Protein AF-A0A1V4DE18-F1 (afdb_monomer)

Nearest PDB structures (foldseek):
  4kqt-assembly1_A  TM=5.021E-01  e=3.949E+00  Caulobacter vibrioides CB15
  8hnp-assembly1_B  TM=5.494E-01  e=6.350E+00  Thermococcus onnurineus NA1

Solvent-accessible surface area (backbone atoms only — not comparable to full-atom values): 3654 Å² total; per-residue (Å²): 127,59,68,71,65,48,51,55,49,52,62,74,35,60,92,78,54,56,68,68,58,53,24,61,74,64,72,43,56,70,68,57,52,50,57,57,53,56,50,50,56,54,52,51,52,51,52,51,51,50,54,49,51,31,59,76,70,64,52,85,127

Secondary structure (DSSP, 8-state):
--HHHHHHHHHHTBTTB-HHHHHHHTT--HHHHHHHHHHHHHHHHHHHHHHHHHHHTT---

Mean predicted aligned error: 8.04 Å

Structure (mmCIF, N/CA/C/O backbone):
data_AF-A0A1V4DE18-F1
#
_entry.id   AF-A0A1V4DE18-F1
#
loop_
_atom_site.group_PDB
_atom_site.id
_atom_site.type_symbol
_atom_site.label_atom_id
_atom_site.label_alt_id
_atom_site.label_comp_id
_atom_site.label_asym_id
_atom_site.label_entity_id
_atom_site.label_seq_id
_atom_site.pdbx_PDB_ins_code
_atom_site.Cartn_x
_atom_site.Cartn_y
_atom_site.Cartn_z
_atom_site.occupancy
_atom_site.B_iso_or_equiv
_atom_site.auth_seq_id
_atom_site.auth_comp_id
_atom_site.auth_asym_id
_atom_site.auth_atom_id
_atom_site.pdbx_PDB_model_num
ATOM 1 N N . MET A 1 1 ? 11.755 7.235 -5.659 1.00 86.00 1 MET A N 1
ATOM 2 C CA . MET A 1 1 ? 10.282 7.263 -5.738 1.00 86.00 1 MET A CA 1
ATOM 3 C C . MET A 1 1 ? 9.728 7.440 -4.333 1.00 86.00 1 MET A C 1
ATOM 5 O O . MET A 1 1 ? 10.143 6.691 -3.456 1.00 86.00 1 MET A O 1
ATOM 9 N N . GLU A 1 2 ? 8.854 8.417 -4.100 1.00 89.12 2 GLU A N 1
ATOM 10 C CA . GLU A 1 2 ? 8.201 8.597 -2.794 1.00 89.12 2 GLU A CA 1
ATOM 11 C C . GLU A 1 2 ? 7.079 7.570 -2.592 1.00 89.12 2 GLU A C 1
ATOM 13 O O . GLU A 1 2 ? 6.326 7.286 -3.527 1.00 89.12 2 GLU A O 1
ATOM 18 N N . 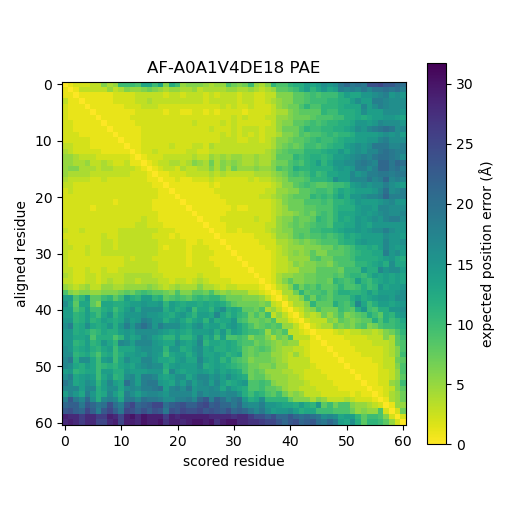LYS A 1 3 ? 6.961 7.028 -1.369 1.00 89.06 3 LYS A N 1
ATOM 19 C CA . LYS A 1 3 ? 5.991 5.974 -1.017 1.00 89.06 3 LYS A CA 1
ATOM 20 C C . LYS A 1 3 ? 4.560 6.379 -1.377 1.00 89.06 3 LYS A C 1
ATOM 22 O O . LYS A 1 3 ? 3.892 5.658 -2.109 1.00 89.06 3 LYS A O 1
ATOM 27 N N . GLU A 1 4 ? 4.095 7.525 -0.884 1.00 88.88 4 GLU A N 1
ATOM 28 C CA . GLU A 1 4 ? 2.695 7.944 -1.043 1.00 88.88 4 GLU A CA 1
ATOM 29 C C . GLU A 1 4 ? 2.312 8.181 -2.507 1.00 88.88 4 GLU A C 1
ATOM 31 O O . GLU A 1 4 ? 1.231 7.789 -2.941 1.00 88.88 4 GLU A O 1
ATOM 36 N N . LEU A 1 5 ? 3.211 8.786 -3.290 1.00 90.81 5 LEU A N 1
ATOM 37 C CA . LEU A 1 5 ? 3.003 9.000 -4.724 1.00 90.81 5 LEU A CA 1
ATOM 38 C C . LEU A 1 5 ? 2.958 7.675 -5.492 1.00 90.81 5 LEU A C 1
ATOM 40 O O . LEU A 1 5 ? 2.178 7.529 -6.435 1.00 90.81 5 LEU A O 1
ATOM 44 N N . PHE A 1 6 ? 3.771 6.699 -5.081 1.00 92.56 6 PHE A N 1
ATOM 45 C CA . PHE A 1 6 ? 3.772 5.369 -5.678 1.00 92.56 6 PHE A CA 1
ATOM 46 C C . PHE A 1 6 ? 2.478 4.619 -5.371 1.00 92.56 6 PHE A C 1
ATOM 48 O O . PHE A 1 6 ? 1.846 4.130 -6.301 1.00 92.56 6 PHE A O 1
ATOM 55 N N . ILE A 1 7 ? 2.043 4.591 -4.108 1.00 90.25 7 ILE A N 1
ATOM 56 C CA . ILE A 1 7 ? 0.795 3.928 -3.701 1.00 90.25 7 ILE A CA 1
ATOM 57 C C . ILE A 1 7 ? -0.402 4.542 -4.429 1.00 90.25 7 ILE A C 1
ATOM 59 O O . ILE A 1 7 ? -1.147 3.818 -5.082 1.00 90.25 7 ILE A O 1
ATOM 63 N N . LYS A 1 8 ? -0.518 5.879 -4.449 1.00 91.44 8 LYS A N 1
ATOM 64 C CA . LYS A 1 8 ? -1.577 6.576 -5.205 1.00 91.44 8 LYS A CA 1
ATOM 65 C C . LYS A 1 8 ? -1.578 6.202 -6.685 1.00 91.44 8 LYS A C 1
ATOM 67 O O . LYS A 1 8 ? -2.643 6.057 -7.284 1.00 91.44 8 LYS A O 1
ATOM 72 N N . SER A 1 9 ? -0.398 6.034 -7.280 1.00 90.75 9 SER A N 1
ATOM 73 C CA . SER A 1 9 ? -0.278 5.583 -8.669 1.00 90.75 9 SER A CA 1
ATOM 74 C C . SER A 1 9 ? -0.744 4.133 -8.823 1.00 90.75 9 SER A C 1
ATOM 76 O O . SER A 1 9 ? -1.551 3.850 -9.702 1.00 90.75 9 SER A O 1
ATOM 78 N N . VAL A 1 10 ? -0.298 3.219 -7.957 1.00 90.69 10 VAL A N 1
ATOM 79 C CA . VAL A 1 10 ? -0.725 1.809 -7.970 1.00 90.69 10 VAL A CA 1
ATOM 80 C C . VAL A 1 10 ? -2.241 1.681 -7.844 1.00 90.69 10 VAL A C 1
ATOM 82 O O . VAL A 1 10 ? -2.851 0.949 -8.625 1.00 90.69 10 VAL A O 1
ATOM 85 N N . ASP A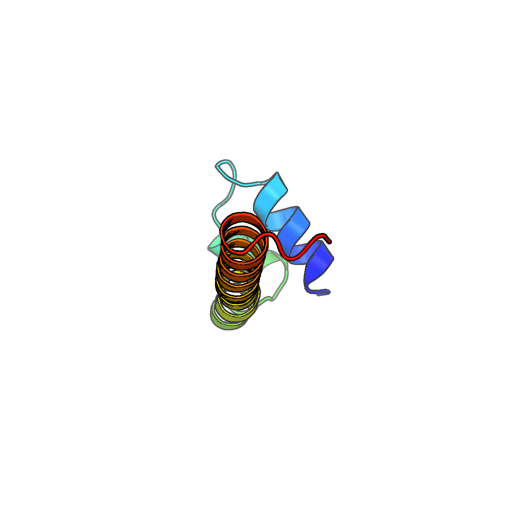 1 11 ? -2.855 2.443 -6.942 1.00 90.00 11 ASP A N 1
ATOM 86 C CA . ASP A 1 11 ? -4.306 2.465 -6.770 1.00 90.00 11 ASP A CA 1
ATOM 87 C C . ASP A 1 11 ? -5.031 3.031 -7.995 1.00 90.00 11 ASP A C 1
ATOM 89 O O . ASP A 1 11 ? -6.026 2.459 -8.440 1.00 90.00 11 ASP A O 1
ATOM 93 N N . SER A 1 12 ? -4.506 4.105 -8.595 1.00 93.56 12 SER A N 1
ATOM 94 C CA 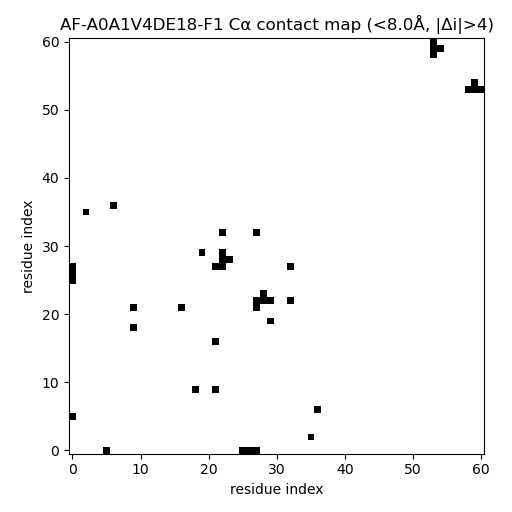. SER A 1 12 ? -5.105 4.736 -9.782 1.00 93.56 12 SER A CA 1
ATOM 95 C C . SER A 1 12 ? -5.103 3.826 -11.015 1.00 93.56 12 SER A C 1
ATOM 97 O O . SER A 1 12 ? -5.983 3.938 -11.864 1.00 93.56 12 SER A O 1
ATOM 99 N N . TYR A 1 13 ? -4.130 2.917 -11.119 1.00 92.69 13 TYR A N 1
ATOM 100 C CA . TYR A 1 13 ? -3.995 1.974 -12.236 1.00 92.69 13 TYR A CA 1
ATOM 101 C C . TYR A 1 13 ? -4.491 0.558 -11.910 1.00 92.69 13 TYR A C 1
ATOM 103 O O . TYR A 1 13 ? -4.288 -0.372 -12.702 1.00 92.69 13 TYR A O 1
ATOM 111 N N . LYS A 1 14 ? -5.154 0.370 -10.764 1.00 86.75 14 LYS A N 1
ATOM 112 C CA . LYS A 1 14 ? -5.665 -0.930 -10.328 1.00 86.75 14 LYS A CA 1
ATOM 113 C C . LYS A 1 14 ? -6.655 -1.493 -11.351 1.00 86.75 14 LYS A C 1
ATOM 115 O O . LYS A 1 14 ? -7.655 -0.869 -11.685 1.00 86.75 14 LYS A O 1
ATOM 120 N N . GLY A 1 15 ? -6.366 -2.691 -11.856 1.00 86.88 15 GLY A N 1
ATOM 121 C CA . GLY A 1 15 ? -7.171 -3.352 -12.892 1.00 86.88 15 GLY A CA 1
ATOM 122 C C . GLY A 1 15 ? -6.811 -2.970 -14.333 1.00 86.88 15 GLY A C 1
ATOM 123 O O . GLY A 1 15 ? -7.283 -3.632 -15.251 1.00 86.88 15 GLY A O 1
ATOM 124 N N . VAL A 1 16 ? -5.944 -1.971 -14.539 1.00 94.56 16 VAL A N 1
ATOM 125 C CA . VAL A 1 16 ? -5.412 -1.593 -15.861 1.00 94.56 16 VAL A CA 1
ATOM 126 C C . VAL A 1 16 ? -3.988 -2.113 -16.042 1.00 94.56 16 VAL A C 1
ATOM 128 O O . VAL A 1 16 ? -3.673 -2.729 -17.057 1.00 94.56 16 VAL A O 1
ATOM 131 N N . LEU A 1 17 ? -3.124 -1.898 -15.045 1.00 92.25 17 LEU A N 1
ATOM 132 C CA . LEU A 1 17 ? -1.732 -2.351 -15.046 1.00 92.25 17 LEU A CA 1
ATOM 133 C C . LEU A 1 17 ? -1.456 -3.257 -13.847 1.00 92.25 17 LEU A C 1
ATOM 135 O O . LEU A 1 17 ? -2.039 -3.109 -12.773 1.00 92.25 17 LEU A O 1
ATOM 139 N N . SER A 1 18 ? -0.530 -4.2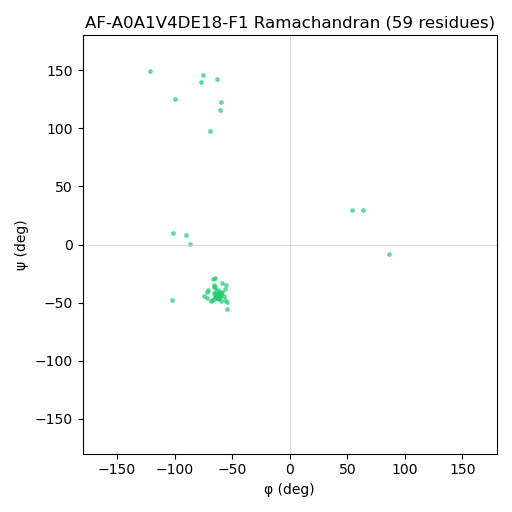01 -14.022 1.00 93.19 18 SER A N 1
ATOM 140 C CA . SER A 1 18 ? -0.054 -5.015 -12.906 1.00 93.19 18 SER A CA 1
ATOM 141 C C . SER A 1 18 ? 0.893 -4.206 -12.018 1.00 93.19 18 SER A C 1
ATOM 143 O O . SER A 1 18 ? 1.696 -3.405 -12.504 1.00 93.19 18 SER A O 1
ATOM 145 N N . VAL A 1 19 ? 0.867 -4.473 -10.710 1.00 91.88 19 VAL A N 1
ATOM 146 C CA . VAL A 1 19 ? 1.785 -3.827 -9.756 1.00 91.88 19 VAL A CA 1
ATOM 147 C C . VAL A 1 19 ? 3.246 -4.109 -10.123 1.00 91.88 19 VAL A C 1
ATOM 149 O O . VAL A 1 19 ? 4.098 -3.243 -9.976 1.00 91.88 19 VAL A O 1
ATOM 152 N N . THR A 1 20 ? 3.548 -5.281 -10.690 1.00 94.06 20 THR A N 1
ATOM 153 C CA . THR A 1 20 ? 4.891 -5.607 -11.197 1.00 94.06 20 THR A CA 1
ATOM 154 C C . THR A 1 20 ? 5.344 -4.668 -12.313 1.00 94.06 20 THR A C 1
ATOM 156 O O . THR A 1 20 ? 6.496 -4.242 -12.310 1.00 94.06 20 THR A O 1
ATOM 159 N N . CYS A 1 21 ? 4.451 -4.313 -13.241 1.00 94.62 21 CYS A N 1
ATOM 160 C CA . CYS A 1 21 ? 4.759 -3.368 -14.312 1.00 94.62 21 CYS A CA 1
ATOM 161 C C . CYS A 1 21 ? 5.081 -1.978 -13.746 1.00 94.62 21 CYS A C 1
ATOM 163 O O . CYS A 1 21 ? 6.095 -1.385 -14.106 1.00 94.62 21 CYS A O 1
ATOM 165 N N . LEU A 1 22 ? 4.278 -1.509 -12.788 1.00 93.75 22 LEU A N 1
ATOM 166 C CA . LEU A 1 22 ? 4.500 -0.229 -12.112 1.00 93.75 22 LEU A CA 1
ATOM 167 C C . LEU A 1 22 ? 5.796 -0.233 -11.290 1.00 93.75 22 LEU A C 1
ATOM 169 O O . LEU A 1 22 ? 6.578 0.710 -11.372 1.00 93.75 22 LEU A O 1
ATOM 173 N N . CYS A 1 23 ? 6.074 -1.312 -10.558 1.00 94.94 23 CYS A N 1
ATOM 174 C CA . CYS A 1 23 ? 7.336 -1.508 -9.848 1.00 94.94 23 CYS A CA 1
ATOM 175 C C . CYS A 1 23 ? 8.540 -1.374 -10.790 1.00 94.94 23 CYS A C 1
ATOM 177 O O . CYS A 1 23 ? 9.459 -0.612 -10.499 1.00 94.94 23 CYS A O 1
ATOM 179 N N . HIS A 1 24 ? 8.523 -2.053 -11.941 1.00 95.25 24 HIS A N 1
ATOM 180 C CA . HIS A 1 24 ? 9.593 -1.929 -12.932 1.00 95.25 24 HIS A CA 1
ATOM 181 C C . HIS A 1 24 ? 9.707 -0.510 -13.496 1.00 95.25 24 HIS A C 1
ATOM 183 O O . HIS A 1 24 ? 10.813 0.019 -13.557 1.00 95.25 24 HIS A O 1
ATOM 189 N N . TYR A 1 25 ? 8.587 0.120 -13.858 1.00 94.50 25 TYR A N 1
ATOM 190 C CA . TYR A 1 25 ? 8.574 1.468 -14.429 1.00 94.50 25 TYR A CA 1
ATOM 191 C C . TYR A 1 25 ? 9.174 2.516 -13.480 1.00 94.50 25 TYR A C 1
ATOM 193 O O . TYR A 1 25 ? 9.994 3.333 -13.888 1.00 94.50 25 TYR A O 1
ATOM 201 N N . PHE A 1 26 ? 8.811 2.466 -12.197 1.00 93.50 26 PHE A N 1
ATOM 202 C CA . PHE A 1 26 ? 9.295 3.412 -11.189 1.00 93.50 26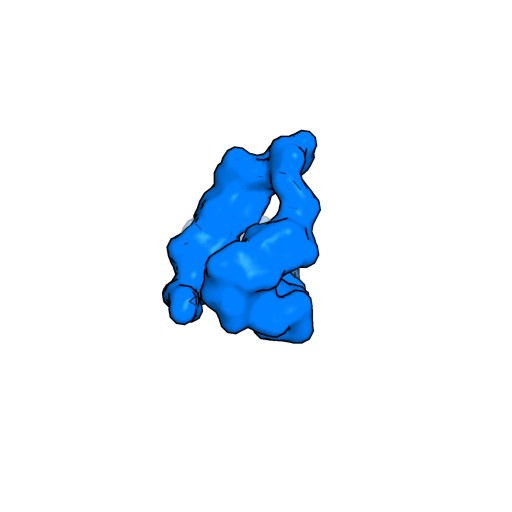 PHE A CA 1
ATOM 203 C C . PHE A 1 26 ? 10.636 3.013 -10.549 1.00 93.50 26 PHE A C 1
ATOM 205 O O . PHE A 1 26 ? 11.113 3.715 -9.653 1.00 93.50 26 PHE A O 1
ATOM 212 N N . GLY A 1 27 ? 11.239 1.890 -10.959 1.00 94.56 27 GLY A N 1
ATOM 213 C CA . GLY A 1 27 ? 12.468 1.371 -10.351 1.00 94.56 27 GLY A CA 1
ATOM 214 C C . GLY A 1 27 ? 12.295 0.962 -8.883 1.00 94.56 27 GLY A C 1
ATOM 215 O O . GLY A 1 27 ? 13.228 1.063 -8.089 1.00 94.56 27 GLY A O 1
ATOM 216 N N . VAL A 1 28 ? 11.092 0.534 -8.500 1.00 94.75 28 VAL A N 1
ATOM 217 C CA . VAL A 1 28 ? 10.747 0.108 -7.140 1.00 94.75 28 VAL A CA 1
ATOM 218 C C . VAL A 1 28 ? 10.779 -1.415 -7.072 1.00 94.75 28 VAL A C 1
ATOM 220 O O . VAL A 1 28 ? 10.085 -2.099 -7.822 1.00 94.75 28 VAL A O 1
ATOM 223 N N . ALA A 1 29 ? 11.554 -1.972 -6.143 1.00 94.69 29 ALA A N 1
ATOM 224 C CA . ALA A 1 29 ? 11.557 -3.414 -5.915 1.00 94.69 29 ALA A CA 1
ATOM 225 C C . ALA A 1 29 ? 10.179 -3.903 -5.428 1.00 94.69 29 ALA A C 1
ATOM 227 O O . ALA A 1 29 ? 9.538 -3.260 -4.595 1.00 94.69 29 ALA A O 1
ATOM 228 N N . ARG A 1 30 ? 9.746 -5.090 -5.880 1.00 92.81 30 ARG A N 1
ATOM 229 C CA . ARG A 1 30 ? 8.484 -5.720 -5.431 1.00 92.81 30 ARG A CA 1
ATOM 230 C C . ARG A 1 30 ? 8.405 -5.880 -3.910 1.00 92.81 30 ARG A C 1
ATOM 232 O O . ARG A 1 30 ? 7.330 -5.749 -3.337 1.00 92.81 30 ARG A O 1
ATOM 239 N N . SER A 1 31 ? 9.534 -6.156 -3.259 1.00 93.62 31 SER A N 1
ATOM 240 C CA . SER A 1 31 ? 9.628 -6.261 -1.799 1.00 93.62 31 SER A CA 1
ATOM 241 C C . SER A 1 31 ? 9.341 -4.931 -1.101 1.00 93.62 31 SER A C 1
ATOM 243 O O . SER A 1 31 ? 8.703 -4.917 -0.052 1.00 93.62 31 SER A O 1
ATOM 245 N N . THR A 1 32 ? 9.769 -3.816 -1.693 1.00 92.12 32 THR A N 1
ATOM 246 C CA . THR A 1 32 ? 9.510 -2.471 -1.177 1.00 92.12 32 THR A CA 1
ATOM 247 C C . THR A 1 32 ? 8.021 -2.139 -1.236 1.00 92.12 32 THR A C 1
ATOM 249 O O . THR A 1 32 ? 7.463 -1.732 -0.221 1.00 92.12 32 THR A O 1
ATOM 252 N N . ASP A 1 33 ? 7.361 -2.399 -2.372 1.00 91.12 33 ASP A N 1
ATOM 253 C CA . ASP A 1 33 ? 5.899 -2.267 -2.507 1.00 91.12 33 ASP A CA 1
ATOM 254 C C . ASP A 1 33 ? 5.146 -3.115 -1.469 1.00 91.12 33 ASP A C 1
ATOM 256 O O . ASP A 1 33 ? 4.275 -2.615 -0.758 1.00 91.12 33 ASP A O 1
ATOM 260 N N . 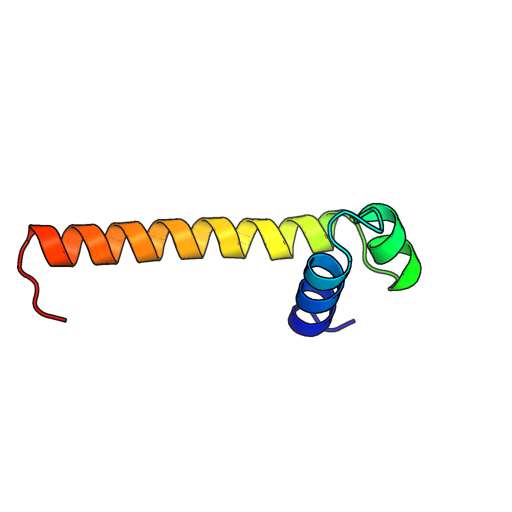TYR A 1 34 ? 5.536 -4.383 -1.312 1.00 89.38 34 TYR A N 1
ATOM 261 C CA . TYR A 1 34 ? 4.931 -5.277 -0.326 1.00 89.38 34 TYR A CA 1
ATOM 262 C C . TYR A 1 34 ? 5.075 -4.751 1.111 1.00 89.38 34 TYR A C 1
ATOM 264 O O . TYR A 1 34 ? 4.133 -4.805 1.897 1.00 89.38 34 TYR A O 1
ATOM 272 N N . CYS A 1 35 ? 6.245 -4.218 1.471 1.00 88.56 35 CYS A N 1
ATOM 273 C CA . CYS A 1 35 ? 6.469 -3.617 2.785 1.00 88.56 35 CYS A CA 1
ATOM 274 C C . CYS A 1 35 ? 5.632 -2.353 3.011 1.00 88.56 35 CYS A C 1
ATOM 276 O O . CYS A 1 35 ? 5.225 -2.088 4.143 1.00 88.56 35 CYS A O 1
ATOM 278 N N . TRP A 1 36 ? 5.408 -1.560 1.965 1.00 88.69 36 TRP A N 1
ATOM 279 C CA . TRP A 1 36 ? 4.627 -0.330 2.041 1.00 88.69 36 TRP A CA 1
ATOM 280 C C . TRP A 1 36 ? 3.136 -0.599 2.208 1.00 88.69 36 TRP A C 1
ATOM 282 O O . TRP A 1 36 ? 2.526 -0.008 3.095 1.00 88.69 36 TRP A O 1
ATOM 292 N N . THR A 1 37 ? 2.595 -1.528 1.425 1.00 80.75 37 THR A N 1
ATOM 293 C CA . THR A 1 37 ? 1.169 -1.888 1.425 1.00 80.75 37 THR A CA 1
ATOM 294 C C . THR A 1 37 ? 0.778 -2.710 2.654 1.00 80.75 37 THR A C 1
ATOM 296 O O . THR A 1 37 ? -0.194 -2.401 3.334 1.00 80.75 37 THR A O 1
ATOM 299 N N . LYS A 1 38 ? 1.585 -3.709 3.038 1.00 77.00 38 LYS A N 1
ATOM 300 C CA . LYS A 1 38 ? 1.268 -4.582 4.181 1.00 77.00 38 LYS A CA 1
ATOM 301 C C . LYS A 1 38 ? 1.283 -3.860 5.532 1.00 77.00 38 LYS A C 1
ATOM 303 O O . LYS A 1 38 ? 0.597 -4.286 6.458 1.00 77.00 38 LYS A O 1
ATOM 308 N N . LYS A 1 39 ? 2.098 -2.810 5.685 1.00 64.94 39 LYS A N 1
ATOM 309 C CA . LYS A 1 39 ? 2.122 -2.018 6.926 1.00 64.94 39 LYS A CA 1
ATOM 310 C C . LYS A 1 39 ? 0.857 -1.182 7.091 1.00 64.94 39 LYS A C 1
ATOM 312 O O . LYS A 1 39 ? 0.346 -1.130 8.204 1.00 64.94 39 LYS A O 1
ATOM 317 N N . GLU A 1 40 ? 0.347 -0.605 6.005 1.00 64.62 40 GLU A N 1
ATOM 318 C CA . GLU A 1 40 ? -0.904 0.161 6.029 1.00 64.62 40 GLU A CA 1
ATOM 319 C C . GLU A 1 40 ? -2.092 -0.729 6.394 1.00 64.62 40 GLU A C 1
ATOM 321 O O . GLU A 1 40 ? -2.821 -0.395 7.321 1.00 64.62 40 GLU A O 1
ATOM 326 N N . ASP A 1 41 ? -2.209 -1.922 5.800 1.00 64.88 41 ASP A N 1
ATOM 327 C CA . ASP A 1 41 ? -3.298 -2.852 6.135 1.00 64.88 41 ASP A CA 1
ATOM 328 C C . ASP A 1 41 ? -3.312 -3.238 7.627 1.00 64.88 41 ASP A C 1
ATOM 330 O O . ASP A 1 41 ? -4.368 -3.316 8.259 1.00 64.88 41 ASP A O 1
ATOM 334 N N . ILE A 1 42 ? -2.137 -3.483 8.222 1.00 67.12 42 ILE A N 1
ATOM 335 C CA . ILE A 1 42 ? -2.032 -3.879 9.635 1.00 67.12 42 ILE A CA 1
ATOM 336 C C . ILE A 1 42 ? -2.345 -2.705 10.573 1.00 67.12 42 ILE A C 1
ATOM 338 O O . ILE A 1 42 ? -3.005 -2.911 11.596 1.00 67.12 42 ILE A O 1
ATOM 342 N N . GLU A 1 43 ? -1.866 -1.498 10.265 1.00 69.31 43 GLU A N 1
ATOM 343 C CA . GLU A 1 43 ? -2.167 -0.298 11.056 1.00 69.31 43 GLU A CA 1
ATOM 344 C C . GLU A 1 43 ? -3.661 0.043 10.991 1.00 69.31 43 GLU A C 1
ATOM 346 O O . GLU A 1 43 ? -4.283 0.224 12.041 1.00 69.31 43 GLU A O 1
ATOM 351 N N . ASP A 1 44 ? -4.272 -0.012 9.806 1.00 73.69 44 ASP A N 1
ATOM 352 C CA . ASP A 1 44 ? -5.699 0.254 9.608 1.00 73.69 44 ASP A CA 1
ATOM 353 C C . ASP A 1 44 ? -6.599 -0.738 10.351 1.00 73.69 44 ASP A C 1
ATOM 355 O O . ASP A 1 44 ? -7.590 -0.343 10.973 1.00 73.69 44 ASP A O 1
ATOM 359 N N . ILE A 1 45 ? -6.263 -2.033 10.328 1.00 77.19 45 ILE A N 1
ATOM 360 C CA . ILE A 1 45 ? -7.023 -3.054 11.063 1.00 77.19 45 ILE A CA 1
ATOM 361 C C . ILE A 1 45 ? -6.943 -2.798 12.570 1.00 77.19 45 ILE A C 1
ATOM 363 O O . ILE A 1 45 ? -7.963 -2.853 13.262 1.00 77.19 45 ILE A O 1
ATOM 367 N N . ARG A 1 46 ? -5.749 -2.491 13.090 1.00 79.19 46 ARG A N 1
ATO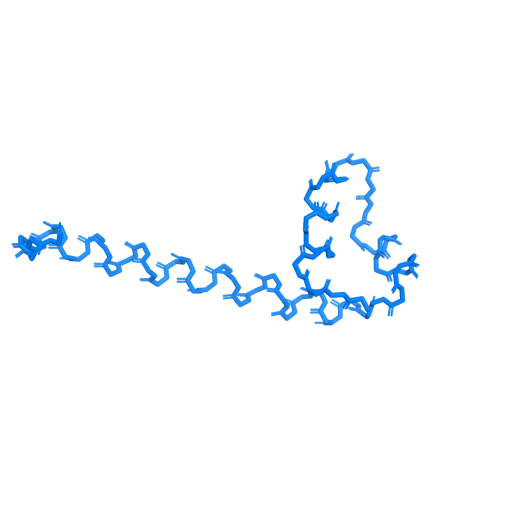M 368 C CA . ARG A 1 46 ? -5.555 -2.217 14.521 1.00 79.19 46 ARG A CA 1
ATOM 369 C C . ARG A 1 46 ? -6.311 -0.970 14.961 1.00 79.19 46 ARG A C 1
ATOM 371 O O . ARG A 1 46 ? -6.982 -1.016 15.987 1.00 79.19 46 ARG A O 1
ATOM 378 N N . ILE A 1 47 ? -6.250 0.112 14.185 1.00 81.94 47 ILE A N 1
ATOM 379 C CA . ILE A 1 47 ? -6.972 1.354 14.487 1.00 81.94 47 ILE A CA 1
ATOM 380 C C . ILE A 1 47 ? -8.482 1.102 14.500 1.00 81.94 47 ILE A C 1
ATOM 382 O O . ILE A 1 47 ? -9.151 1.491 15.456 1.00 81.94 47 ILE A O 1
ATOM 386 N N . LYS A 1 48 ? -9.019 0.383 13.505 1.00 83.94 48 LYS A N 1
ATOM 387 C CA . LYS A 1 48 ? -10.445 0.015 13.466 1.00 83.94 48 LYS A CA 1
ATOM 388 C C . LYS A 1 48 ? -10.859 -0.837 14.665 1.00 83.94 48 LYS A C 1
ATOM 390 O O . LYS A 1 48 ? -11.910 -0.586 15.249 1.00 83.94 48 LYS A O 1
ATOM 395 N N . MET A 1 49 ? -10.036 -1.807 15.067 1.00 85.44 49 MET A N 1
ATOM 396 C CA . MET A 1 49 ? -10.283 -2.611 16.270 1.00 85.44 49 MET A CA 1
ATOM 397 C C . MET A 1 49 ? -10.296 -1.755 17.538 1.00 85.44 49 MET A C 1
ATOM 399 O O . MET A 1 49 ? -11.192 -1.907 18.362 1.00 85.44 49 MET A O 1
ATOM 403 N N . ILE A 1 50 ? -9.345 -0.830 17.686 1.00 86.81 50 ILE A N 1
ATOM 404 C CA . ILE A 1 50 ? -9.296 0.089 18.829 1.00 86.81 50 ILE A CA 1
ATOM 405 C C . ILE A 1 50 ? -10.541 0.983 18.851 1.00 86.81 50 ILE A C 1
ATOM 407 O O . ILE A 1 50 ? -11.187 1.093 19.887 1.00 86.81 50 ILE A O 1
ATOM 411 N N . GLN A 1 51 ? -10.928 1.573 17.717 1.00 86.00 51 GLN A N 1
ATOM 412 C CA . GLN A 1 51 ? -12.140 2.395 17.612 1.00 86.00 51 GLN A CA 1
ATOM 413 C C . GLN A 1 51 ? -13.402 1.605 17.975 1.00 86.00 51 GLN A C 1
ATOM 415 O O . GLN A 1 51 ? -14.259 2.107 18.704 1.00 86.00 51 GLN A O 1
ATOM 420 N N . GLN A 1 52 ? -13.503 0.360 17.505 1.00 86.69 52 GLN A N 1
ATOM 421 C CA . GLN A 1 52 ? -14.608 -0.534 17.834 1.00 86.69 52 GLN A CA 1
ATOM 422 C C . GLN A 1 52 ? -14.648 -0.839 19.340 1.00 86.69 52 GLN A C 1
ATOM 424 O O . GLN A 1 52 ? -15.701 -0.693 19.958 1.00 86.69 52 GLN A O 1
ATOM 429 N N . LEU A 1 53 ? -13.505 -1.166 19.951 1.00 89.75 53 LEU A N 1
ATOM 430 C CA . LEU A 1 53 ? -13.393 -1.397 21.394 1.00 89.75 53 LEU A CA 1
ATOM 431 C C . LEU A 1 53 ? -13.749 -0.148 22.210 1.00 89.75 53 LEU A C 1
ATOM 433 O O . LEU A 1 53 ? -14.457 -0.257 23.212 1.00 89.75 53 LEU A O 1
ATOM 437 N N . CYS A 1 54 ? -13.315 1.041 21.782 1.00 88.69 54 CYS A N 1
ATOM 438 C CA . CYS A 1 54 ? -13.689 2.302 22.422 1.00 88.69 54 CYS A CA 1
ATOM 439 C C . CYS A 1 54 ? -15.208 2.514 22.385 1.00 88.69 54 CYS A C 1
ATOM 441 O O . CYS A 1 54 ? -15.814 2.824 23.411 1.00 88.69 54 CYS A O 1
ATOM 443 N N . LYS A 1 55 ? -15.835 2.266 21.228 1.00 85.75 55 LYS A N 1
ATOM 444 C CA . LYS A 1 55 ? -17.286 2.378 21.042 1.00 85.75 55 LYS A CA 1
ATOM 445 C C . LYS A 1 55 ? -18.061 1.389 21.919 1.00 85.75 55 LYS A C 1
ATOM 447 O O . LYS A 1 55 ? -19.027 1.786 22.568 1.00 85.75 55 LYS A O 1
ATOM 452 N N . GLU A 1 56 ? -17.638 0.126 21.962 1.00 89.25 56 GLU A N 1
ATOM 453 C CA . GLU A 1 56 ? -18.260 -0.928 22.779 1.00 89.25 56 GLU A CA 1
ATOM 454 C C . GLU A 1 56 ? -18.193 -0.618 24.277 1.00 89.25 56 GLU A C 1
ATOM 456 O O . GLU A 1 56 ? -19.166 -0.815 25.002 1.00 89.25 56 GLU A O 1
ATOM 461 N N . ASN A 1 57 ? -17.069 -0.065 24.732 1.00 89.31 57 ASN A N 1
ATOM 462 C CA . ASN A 1 57 ? -16.843 0.256 26.139 1.00 89.31 57 ASN A CA 1
ATOM 463 C C . ASN A 1 57 ? -17.289 1.679 26.523 1.00 89.31 57 ASN A C 1
ATOM 465 O O . ASN A 1 57 ? -17.041 2.113 27.646 1.00 89.31 57 ASN A O 1
ATOM 469 N N . LYS A 1 58 ? -17.969 2.405 25.620 1.00 82.56 58 LYS A N 1
ATOM 470 C CA . LYS A 1 58 ? -18.411 3.800 25.816 1.00 82.56 58 LYS A CA 1
ATOM 471 C C . LYS A 1 58 ? -17.273 4.747 26.218 1.00 82.56 58 LYS A C 1
ATOM 473 O O . LYS A 1 58 ? -17.513 5.750 26.891 1.00 82.56 58 LYS A O 1
ATOM 478 N N . PHE A 1 59 ? -16.047 4.456 25.787 1.00 75.94 59 PHE A N 1
ATOM 479 C CA . PHE A 1 59 ? -14.984 5.449 25.792 1.00 75.94 59 PHE A CA 1
ATOM 480 C C . PHE A 1 59 ? -15.357 6.474 24.720 1.00 75.94 59 PHE A C 1
ATOM 482 O O . PHE A 1 59 ? -15.204 6.227 23.526 1.00 75.94 59 PHE A O 1
ATOM 489 N N . ILE A 1 60 ? -15.965 7.575 25.160 1.00 61.31 60 ILE A N 1
ATOM 4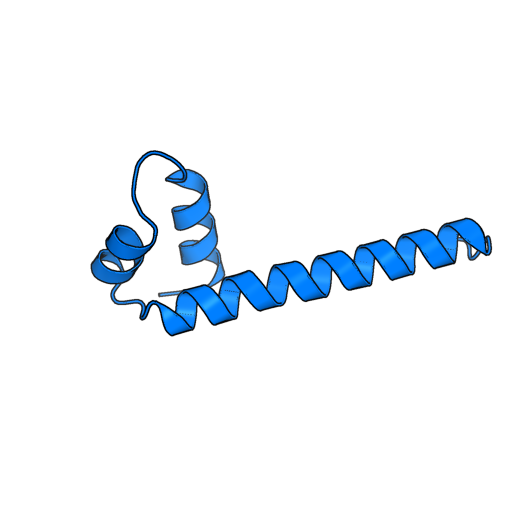90 C CA . ILE A 1 60 ? -16.307 8.714 24.310 1.00 61.31 60 ILE A CA 1
ATOM 491 C C . ILE A 1 60 ? -14.987 9.237 23.731 1.00 61.31 60 ILE A C 1
ATOM 493 O O .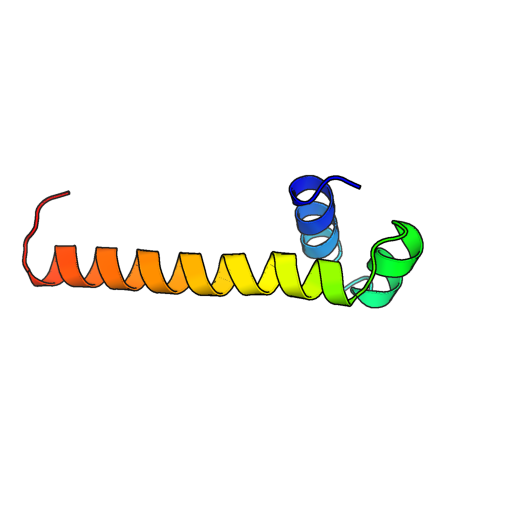 ILE A 1 60 ? -14.117 9.665 24.490 1.00 61.31 60 ILE A O 1
ATOM 497 N N . ALA A 1 61 ? -14.841 9.147 22.411 1.00 54.72 61 ALA A N 1
ATOM 498 C CA . ALA A 1 61 ? -13.835 9.858 21.631 1.00 54.72 61 ALA A CA 1
ATOM 499 C C . ALA A 1 61 ? -14.543 10.954 20.834 1.00 54.72 61 ALA A C 1
ATOM 501 O O . ALA A 1 61 ? -15.641 10.654 20.304 1.00 54.72 61 ALA A O 1
#

Radius of gyration: 16.03 Å; Cα contacts (8 Å, |Δi|>4): 21; chains: 1; bounding box: 31×16×42 Å

Organism: NCBI:txid1768210

Foldseek 3Di:
DDLVVLVVVCVVCVPPDDNVVSCVVVVHDPVNNCVSVVVVVVVVVVVVVVVVVCVVVVVPD

pLDDT: mean 86.05, std 9.54, range [54.72, 95.25]

Sequence (61 aa):
MEKELFIKSVDSYKGVLSVTCLCHYFGVARSTDYCWTKKEDIEDIRIKMIQQLCKENKFIA